Protein AF-A0A7J3VNW5-F1 (afdb_monomer_lite)

Foldseek 3Di:
DVAPPFWDFLVVVCVVVVDDPVVSVVVLVVCVVVVQWDDDDGTIHGDPVVVVVVVVVVVVVVVVVVVVVD

Radius of gyration: 13.95 Å; chains: 1; bounding box: 27×25×41 Å

pLDDT: mean 85.43, std 14.26, range [43.22, 96.75]

Secondary structure (DSSP, 8-state):
-TTSS-SEEHHHHHHHHT--HHHHHHHHHHHHHTTSEEEETTEEEE-HHHHHHHHHHHHHHHHHHHHH--

Structure (mmCIF, N/CA/C/O backbone):
data_AF-A0A7J3VNW5-F1
#
_entry.id   AF-A0A7J3VNW5-F1
#
loop_
_atom_site.group_PDB
_atom_site.id
_atom_site.type_symbol
_atom_site.label_atom_id
_atom_site.label_alt_id
_atom_site.label_comp_id
_atom_site.label_asym_id
_atom_site.label_entity_i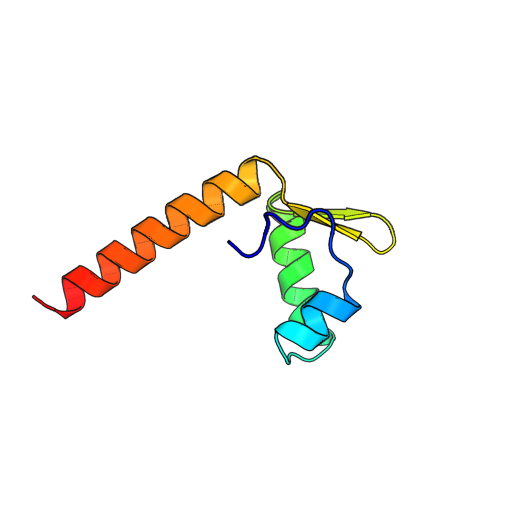d
_atom_site.label_seq_id
_atom_site.pdbx_PDB_ins_code
_atom_site.Cartn_x
_atom_site.Cartn_y
_atom_site.Cartn_z
_atom_site.occupancy
_atom_site.B_iso_or_equiv
_atom_site.auth_seq_id
_atom_site.auth_comp_id
_atom_site.auth_asym_id
_atom_site.auth_atom_id
_atom_site.pdbx_PDB_model_num
ATOM 1 N N . MET A 1 1 ? 8.066 -1.430 11.196 1.00 43.75 1 MET A N 1
ATOM 2 C CA . MET A 1 1 ? 7.765 -0.330 10.253 1.00 43.75 1 MET A CA 1
ATOM 3 C C . MET A 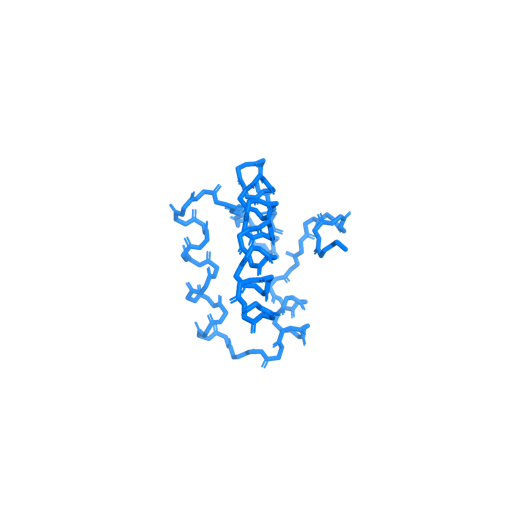1 1 ? 7.855 -0.923 8.852 1.00 43.75 1 MET A C 1
ATOM 5 O O . MET A 1 1 ? 8.954 -1.212 8.412 1.00 43.75 1 MET A O 1
ATOM 9 N N . LEU A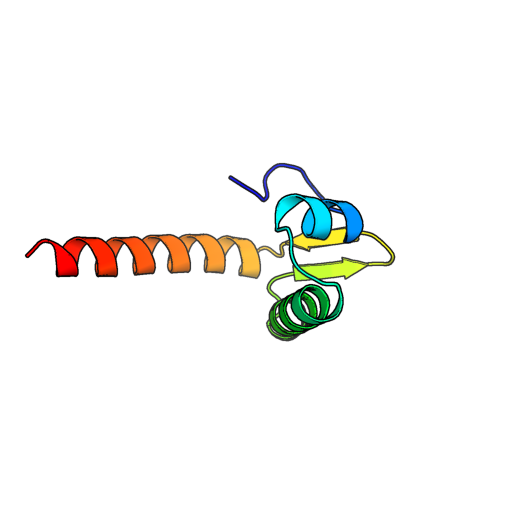 1 2 ? 6.722 -1.236 8.211 1.00 45.91 2 LEU A N 1
ATOM 10 C CA . LEU A 1 2 ? 6.635 -2.112 7.019 1.00 45.91 2 LEU A CA 1
ATOM 11 C C . LEU A 1 2 ? 7.266 -1.538 5.727 1.00 45.91 2 LEU A C 1
ATOM 13 O O . LEU A 1 2 ? 7.161 -2.154 4.672 1.00 45.91 2 LEU A O 1
ATOM 17 N N . LEU A 1 3 ? 7.873 -0.352 5.819 1.00 50.16 3 LEU A N 1
ATOM 18 C CA . LEU A 1 3 ? 8.270 0.508 4.702 1.00 50.16 3 LEU A CA 1
ATOM 19 C C . LEU A 1 3 ? 9.711 1.037 4.834 1.00 50.16 3 LEU A C 1
ATOM 21 O O . LEU A 1 3 ? 10.127 1.873 4.042 1.00 50.16 3 LEU A O 1
ATOM 25 N N . LYS A 1 4 ? 10.481 0.548 5.821 1.00 49.53 4 LYS A N 1
ATOM 26 C CA . LYS A 1 4 ? 11.925 0.834 5.937 1.00 49.53 4 LYS A CA 1
ATOM 27 C C . LYS A 1 4 ? 12.794 -0.033 5.011 1.00 49.53 4 LYS A C 1
ATOM 29 O O . LYS A 1 4 ? 13.982 0.232 4.894 1.00 49.53 4 LYS A O 1
ATOM 34 N N . ASP A 1 5 ? 12.205 -1.014 4.327 1.00 57.88 5 ASP A N 1
ATOM 35 C CA . ASP A 1 5 ? 12.937 -2.052 3.582 1.00 57.88 5 ASP A CA 1
ATOM 36 C C . ASP A 1 5 ? 13.207 -1.692 2.105 1.00 57.88 5 ASP A C 1
ATOM 38 O O . ASP A 1 5 ? 13.559 -2.559 1.307 1.00 57.88 5 ASP A O 1
ATOM 42 N N . GLY A 1 6 ? 13.009 -0.430 1.710 1.00 66.62 6 GLY A N 1
ATOM 43 C CA . GLY A 1 6 ? 13.169 0.001 0.320 1.00 66.62 6 GLY A CA 1
ATOM 44 C C . GLY A 1 6 ? 12.084 -0.541 -0.629 1.00 66.62 6 GLY A C 1
ATOM 45 O O . GLY A 1 6 ? 11.064 -1.075 -0.178 1.00 66.62 6 GLY A O 1
ATOM 46 N N . PRO A 1 7 ? 12.265 -0.374 -1.953 1.00 73.56 7 PRO A N 1
ATOM 47 C CA . PRO A 1 7 ? 11.272 -0.753 -2.958 1.00 73.56 7 PRO A CA 1
ATOM 48 C C . PRO A 1 7 ? 10.905 -2.243 -2.879 1.00 73.56 7 PRO A C 1
ATOM 50 O O . PRO A 1 7 ? 11.777 -3.108 -2.882 1.00 73.56 7 PRO A O 1
ATOM 53 N N . GLN A 1 8 ? 9.610 -2.557 -2.830 1.00 84.75 8 GLN A N 1
ATOM 54 C CA . GLN A 1 8 ? 9.108 -3.930 -2.681 1.00 84.75 8 GLN A CA 1
ATOM 55 C C . GLN A 1 8 ? 8.525 -4.456 -3.989 1.00 84.75 8 GLN A C 1
ATOM 57 O O . GLN A 1 8 ? 7.937 -3.702 -4.758 1.00 84.75 8 GLN A O 1
ATOM 62 N N . THR A 1 9 ? 8.599 -5.765 -4.227 1.00 86.81 9 THR A N 1
ATOM 63 C CA . THR A 1 9 ? 7.918 -6.360 -5.384 1.00 86.81 9 THR A CA 1
ATOM 64 C C . THR A 1 9 ? 6.481 -6.751 -5.061 1.00 86.81 9 THR A C 1
ATOM 66 O O . THR A 1 9 ? 6.145 -7.145 -3.940 1.00 86.81 9 THR A O 1
ATOM 69 N N . LYS A 1 10 ? 5.615 -6.720 -6.078 1.00 85.81 10 LYS A N 1
ATOM 70 C CA . LYS A 1 10 ? 4.211 -7.146 -5.960 1.00 85.81 10 LYS A CA 1
ATOM 71 C C . LYS A 1 10 ? 4.073 -8.583 -5.438 1.00 85.81 10 LYS A C 1
ATOM 73 O O . LYS A 1 10 ? 3.190 -8.859 -4.630 1.00 85.81 10 LYS A O 1
ATOM 78 N N . THR A 1 11 ? 4.958 -9.488 -5.861 1.00 86.38 11 THR A N 1
ATOM 79 C CA . THR A 1 11 ? 4.978 -10.888 -5.406 1.00 86.38 11 THR A CA 1
ATOM 80 C C . THR A 1 11 ? 5.232 -10.99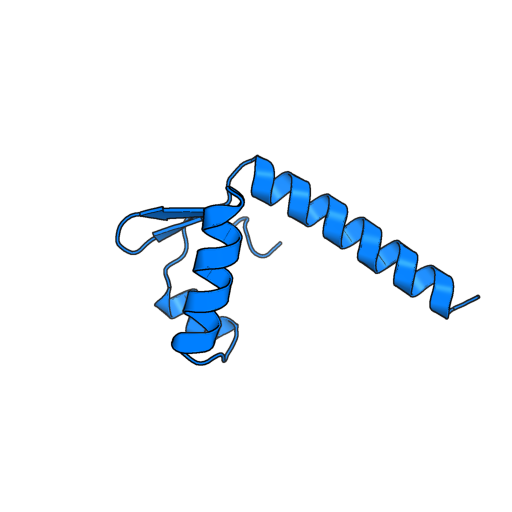1 -3.904 1.00 86.38 11 THR A C 1
ATOM 82 O O . THR A 1 11 ? 4.522 -11.729 -3.219 1.00 86.38 11 THR A O 1
ATOM 85 N N . LEU A 1 12 ? 6.194 -10.222 -3.382 1.00 85.94 12 LEU A N 1
ATOM 86 C CA . LEU A 1 12 ? 6.517 -10.200 -1.954 1.00 85.94 12 LEU A CA 1
ATOM 87 C C . LEU A 1 12 ? 5.363 -9.630 -1.125 1.00 85.94 12 LEU A C 1
ATOM 89 O O . LEU A 1 12 ? 4.984 -10.225 -0.115 1.00 85.94 12 LEU A O 1
ATOM 93 N N . ILE A 1 13 ? 4.755 -8.531 -1.580 1.00 86.44 13 ILE A N 1
ATOM 94 C CA . ILE A 1 13 ? 3.593 -7.926 -0.912 1.00 86.44 13 ILE A CA 1
ATOM 95 C C . ILE A 1 13 ? 2.429 -8.918 -0.869 1.00 86.44 13 ILE A C 1
ATOM 97 O O . ILE A 1 13 ? 1.838 -9.130 0.189 1.00 86.44 13 ILE A O 1
ATOM 101 N N . ARG A 1 14 ? 2.135 -9.581 -1.993 1.00 88.19 14 ARG A N 1
ATOM 102 C CA . ARG A 1 14 ? 1.073 -10.589 -2.073 1.00 88.19 14 ARG A CA 1
ATOM 103 C C . ARG A 1 14 ? 1.292 -11.729 -1.086 1.00 88.19 14 ARG A C 1
ATOM 105 O O . ARG A 1 14 ? 0.373 -12.090 -0.357 1.00 88.19 14 ARG A O 1
ATOM 112 N N . HIS A 1 15 ? 2.504 -12.283 -1.069 1.00 87.56 15 HIS A N 1
ATOM 113 C CA . HIS A 1 15 ? 2.857 -13.391 -0.186 1.00 87.56 15 HIS A CA 1
ATOM 114 C C . HIS A 1 15 ? 2.722 -12.993 1.290 1.00 87.56 15 HIS A C 1
ATOM 116 O O . HIS A 1 15 ? 2.156 -13.740 2.084 1.00 87.56 15 HIS A O 1
ATOM 122 N N . ARG A 1 16 ? 3.179 -11.787 1.650 1.00 86.94 16 ARG A N 1
ATOM 123 C CA . ARG A 1 16 ? 3.108 -11.265 3.021 1.00 86.94 16 ARG A CA 1
ATOM 124 C C . ARG A 1 16 ? 1.670 -11.011 3.482 1.00 86.94 16 ARG A C 1
ATOM 126 O O . ARG A 1 16 ? 1.337 -11.336 4.616 1.00 86.94 16 ARG A O 1
ATOM 133 N N . LEU A 1 17 ? 0.832 -10.441 2.616 1.00 88.06 17 LEU A N 1
ATOM 134 C CA . LEU A 1 17 ? -0.549 -10.070 2.945 1.00 88.06 17 LEU A CA 1
ATOM 135 C C . LEU A 1 17 ? -1.555 -11.221 2.789 1.00 88.06 17 LEU A C 1
ATOM 137 O O . LEU A 1 17 ? -2.687 -11.080 3.237 1.00 88.06 17 LEU A O 1
ATOM 141 N N . LYS A 1 18 ? -1.162 -12.344 2.170 1.00 91.00 18 LYS A N 1
ATOM 142 C CA . LYS A 1 18 ? -2.034 -13.504 1.899 1.00 91.00 18 LYS A CA 1
ATOM 143 C C . LYS A 1 18 ? -3.343 -13.125 1.184 1.00 91.00 18 LYS A C 1
ATOM 145 O O . LYS A 1 18 ? -4.400 -13.676 1.473 1.00 91.00 18 LYS A O 1
ATOM 150 N N . VAL A 1 19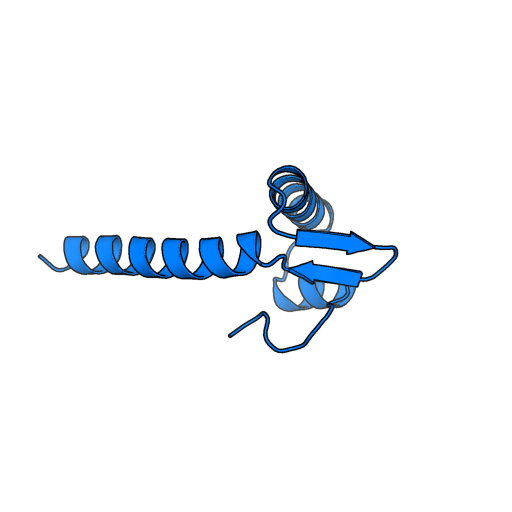 ? -3.266 -12.188 0.239 1.00 89.44 19 VAL A N 1
ATOM 151 C CA . VAL A 1 19 ? -4.406 -11.726 -0.573 1.00 89.44 19 VAL A CA 1
ATOM 152 C C . VAL A 1 19 ? -4.308 -12.229 -2.011 1.00 89.44 19 VAL A C 1
ATOM 154 O O . VAL A 1 19 ? -3.216 -12.487 -2.524 1.00 89.44 19 VAL A O 1
ATOM 157 N N . ASP A 1 20 ? -5.448 -12.328 -2.692 1.00 91.75 20 ASP A N 1
ATOM 158 C CA . ASP A 1 20 ? -5.482 -12.644 -4.117 1.00 91.75 20 ASP A CA 1
ATOM 159 C C . ASP A 1 20 ? -4.972 -11.474 -4.993 1.00 91.75 20 ASP A C 1
ATOM 161 O O . ASP A 1 20 ? -4.854 -10.320 -4.565 1.00 91.75 20 ASP A O 1
ATOM 165 N N . ASN A 1 21 ? -4.672 -11.772 -6.262 1.00 91.25 21 ASN A N 1
ATOM 166 C CA . ASN A 1 21 ? -4.133 -10.793 -7.212 1.00 91.25 21 ASN A CA 1
ATOM 167 C C . ASN A 1 21 ? -5.094 -9.634 -7.526 1.00 91.25 21 ASN A C 1
ATOM 169 O O . ASN A 1 21 ? -4.626 -8.535 -7.834 1.00 91.25 21 ASN A O 1
ATOM 173 N N . ARG A 1 22 ? -6.408 -9.870 -7.528 1.00 93.81 22 ARG A N 1
ATOM 174 C CA . ARG A 1 22 ? -7.421 -8.858 -7.857 1.00 93.81 22 ARG A CA 1
ATOM 175 C C . ARG A 1 22 ? -7.541 -7.861 -6.712 1.00 93.81 22 ARG A C 1
ATOM 177 O O . ARG A 1 22 ? -7.482 -6.657 -6.950 1.00 93.81 22 ARG A O 1
ATOM 184 N N . THR A 1 23 ? -7.639 -8.367 -5.490 1.00 93.12 23 THR A N 1
ATOM 185 C CA . THR A 1 23 ? -7.673 -7.585 -4.255 1.00 93.12 23 THR A CA 1
ATOM 186 C C . THR A 1 23 ? -6.408 -6.748 -4.119 1.00 93.12 23 THR A C 1
ATOM 188 O O . THR A 1 23 ? -6.497 -5.535 -3.934 1.00 93.12 23 THR A O 1
ATOM 191 N N . LEU A 1 24 ? -5.231 -7.351 -4.317 1.00 92.94 24 LEU A N 1
ATOM 192 C CA . LEU A 1 24 ? -3.968 -6.616 -4.267 1.00 92.94 24 LEU A CA 1
ATOM 193 C C . LEU A 1 24 ? -3.915 -5.481 -5.297 1.00 92.94 24 LEU A C 1
ATOM 195 O O . LEU A 1 24 ? -3.584 -4.356 -4.938 1.00 92.94 24 LEU A O 1
ATOM 199 N N . ASN A 1 25 ? -4.269 -5.754 -6.557 1.00 93.19 25 ASN A N 1
ATOM 200 C CA . ASN A 1 25 ? -4.242 -4.731 -7.609 1.00 93.19 25 ASN A CA 1
ATOM 201 C C . ASN A 1 25 ? -5.187 -3.583 -7.320 1.00 93.19 25 ASN A C 1
ATOM 203 O O . ASN A 1 25 ? -4.790 -2.433 -7.442 1.00 93.19 25 ASN A O 1
ATOM 207 N N . ARG A 1 26 ? -6.402 -3.888 -6.859 1.00 94.88 26 ARG A N 1
ATOM 208 C CA . ARG A 1 26 ? -7.365 -2.860 -6.477 1.00 94.88 26 ARG A CA 1
ATOM 209 C C . ARG A 1 26 ? -6.779 -1.909 -5.430 1.00 94.88 26 ARG A C 1
ATOM 211 O O . ARG A 1 26 ? -6.926 -0.700 -5.574 1.00 94.88 26 ARG A O 1
ATOM 218 N N . TYR A 1 27 ? -6.130 -2.426 -4.387 1.00 93.88 27 TYR A N 1
ATOM 219 C CA . TYR A 1 27 ? -5.544 -1.565 -3.356 1.00 93.88 27 TYR A CA 1
ATOM 220 C C . TYR A 1 27 ? -4.314 -0.804 -3.849 1.00 93.88 27 TYR A C 1
ATOM 222 O O . TYR A 1 27 ? -4.199 0.384 -3.558 1.00 93.88 27 TYR A O 1
ATOM 230 N N . LEU A 1 28 ? -3.431 -1.441 -4.622 1.00 93.62 28 LEU A N 1
ATOM 231 C CA . LEU A 1 28 ? -2.283 -0.757 -5.222 1.00 93.62 28 LEU A CA 1
ATOM 232 C C . LEU A 1 28 ? -2.731 0.386 -6.142 1.00 93.62 28 LEU A C 1
ATOM 234 O O . LEU A 1 28 ? -2.206 1.488 -6.026 1.00 93.62 28 LEU A O 1
ATOM 238 N N . ASP A 1 29 ? -3.751 0.168 -6.972 1.00 94.88 29 ASP A N 1
ATOM 239 C CA . ASP A 1 29 ? -4.307 1.201 -7.851 1.00 94.88 29 ASP A CA 1
ATOM 240 C C . ASP A 1 29 ? -4.895 2.368 -7.057 1.00 94.88 29 ASP A C 1
ATOM 242 O O . ASP A 1 29 ? -4.666 3.528 -7.399 1.00 94.88 29 ASP A O 1
ATOM 246 N N . ILE A 1 30 ? -5.637 2.087 -5.980 1.00 95.88 30 ILE A N 1
ATOM 247 C CA . ILE A 1 30 ? -6.185 3.133 -5.105 1.00 95.88 30 ILE A CA 1
ATOM 248 C C . ILE A 1 30 ? -5.044 3.958 -4.502 1.00 95.88 30 ILE A C 1
ATOM 250 O O . ILE A 1 30 ? -5.062 5.183 -4.594 1.00 95.88 30 ILE A O 1
ATOM 254 N N . LEU A 1 31 ? -4.037 3.304 -3.922 1.00 95.25 31 LEU A N 1
ATOM 255 C CA . LEU A 1 31 ? -2.910 3.984 -3.282 1.00 95.25 31 LEU A CA 1
ATOM 256 C C . LEU A 1 31 ? -2.084 4.798 -4.290 1.00 95.25 31 LEU A C 1
ATOM 258 O O . LEU A 1 31 ? -1.674 5.920 -3.983 1.00 95.25 31 LEU A O 1
ATOM 262 N N . ALA A 1 32 ? -1.879 4.268 -5.497 1.00 95.25 32 ALA A N 1
ATOM 263 C CA . ALA A 1 32 ? -1.155 4.946 -6.568 1.00 95.25 32 ALA A CA 1
ATOM 264 C C . ALA A 1 32 ? -1.922 6.173 -7.080 1.00 95.25 32 ALA A C 1
ATOM 266 O O . ALA A 1 32 ? -1.344 7.251 -7.190 1.00 95.25 32 ALA A O 1
ATOM 267 N N . ARG A 1 33 ? -3.240 6.059 -7.303 1.00 96.75 33 ARG A N 1
ATOM 268 C CA . ARG A 1 33 ? -4.100 7.190 -7.712 1.00 96.75 33 ARG A CA 1
ATOM 269 C C . ARG A 1 33 ? -4.114 8.326 -6.691 1.00 96.75 33 ARG A C 1
ATOM 271 O O . ARG A 1 33 ? -4.281 9.479 -7.069 1.00 96.75 33 ARG A O 1
ATOM 278 N N . GLN A 1 34 ? -3.934 8.011 -5.411 1.00 96.31 34 GLN A N 1
ATOM 279 C CA . GLN A 1 34 ? -3.834 9.008 -4.341 1.00 96.31 34 GLN A CA 1
ATOM 280 C C . GLN A 1 34 ? -2.422 9.601 -4.192 1.00 96.31 34 GLN A C 1
ATOM 282 O O . GLN A 1 34 ? -2.211 10.508 -3.378 1.00 96.31 34 GLN A O 1
ATOM 287 N N . GLY A 1 35 ? -1.449 9.108 -4.962 1.00 96.38 35 GLY A N 1
ATOM 288 C CA . GLY A 1 35 ? -0.049 9.520 -4.892 1.00 96.38 35 GLY A CA 1
ATOM 289 C C . GLY A 1 35 ? 0.654 9.068 -3.612 1.00 96.38 35 GLY A C 1
ATOM 290 O O . GLY A 1 35 ? 1.616 9.706 -3.194 1.00 96.38 35 GLY A O 1
ATOM 291 N N . LEU A 1 36 ? 0.162 8.013 -2.953 1.00 95.81 36 LEU A N 1
ATOM 292 C CA . LEU A 1 36 ? 0.761 7.475 -1.725 1.00 95.81 36 LEU A CA 1
ATOM 293 C C . LEU A 1 36 ? 1.883 6.476 -2.026 1.00 95.81 36 LEU A C 1
ATOM 295 O O . LEU A 1 36 ? 2.794 6.303 -1.224 1.00 95.81 36 LEU A O 1
ATOM 299 N N . ILE A 1 37 ? 1.833 5.833 -3.190 1.00 94.94 37 ILE A N 1
ATOM 300 C CA . ILE A 1 37 ? 2.875 4.927 -3.671 1.00 94.94 37 ILE A CA 1
ATOM 301 C C . ILE A 1 37 ? 3.244 5.260 -5.114 1.00 94.94 37 ILE A C 1
ATOM 303 O O . ILE A 1 37 ? 2.444 5.836 -5.852 1.00 94.94 37 ILE A O 1
ATOM 307 N N . THR A 1 38 ? 4.435 4.841 -5.520 1.00 93.81 38 THR A N 1
ATOM 308 C CA . THR A 1 38 ? 4.854 4.756 -6.918 1.00 93.81 38 THR A CA 1
ATOM 309 C C . THR A 1 38 ? 4.938 3.294 -7.328 1.00 93.81 38 THR A C 1
ATOM 311 O O . THR A 1 38 ? 5.317 2.429 -6.537 1.00 93.81 38 THR A O 1
ATOM 314 N N . ILE A 1 39 ? 4.567 3.013 -8.574 1.00 90.69 39 ILE A N 1
ATOM 315 C CA . ILE A 1 39 ? 4.684 1.688 -9.179 1.00 90.69 39 ILE A CA 1
ATOM 316 C C . ILE A 1 39 ? 5.570 1.860 -10.414 1.00 90.69 39 ILE A C 1
ATOM 318 O O . ILE A 1 39 ? 5.180 2.560 -11.346 1.00 90.69 39 ILE A O 1
ATOM 322 N N . SER A 1 40 ? 6.760 1.260 -10.412 1.00 86.50 40 SER A N 1
ATOM 323 C CA . SER A 1 40 ? 7.672 1.228 -11.562 1.00 86.50 40 SER A CA 1
ATOM 324 C C . SER A 1 40 ? 8.042 -0.215 -11.877 1.00 86.50 40 SER A C 1
ATOM 326 O O . SER A 1 40 ? 8.532 -0.930 -11.009 1.00 86.50 40 SER A O 1
ATOM 328 N N . ASP A 1 41 ? 7.790 -0.666 -13.107 1.00 81.31 41 ASP A N 1
ATOM 329 C CA . ASP A 1 41 ? 7.983 -2.048 -13.568 1.00 81.31 41 ASP A CA 1
ATOM 330 C C . ASP A 1 41 ? 7.518 -3.121 -12.562 1.00 81.31 41 ASP A C 1
ATOM 332 O O . ASP A 1 41 ? 6.367 -3.558 -12.564 1.00 81.31 41 ASP A O 1
ATOM 336 N N . LYS A 1 42 ? 8.439 -3.566 -11.697 1.00 79.00 42 LYS A N 1
ATOM 337 C CA . LYS A 1 42 ? 8.262 -4.627 -10.698 1.00 79.00 42 LYS A CA 1
ATOM 338 C C . LYS A 1 42 ? 8.376 -4.145 -9.251 1.00 79.00 42 LYS A C 1
ATOM 340 O O . LYS A 1 42 ? 8.233 -4.970 -8.349 1.00 79.00 42 LYS A O 1
ATOM 345 N N . HIS A 1 43 ? 8.623 -2.860 -9.028 1.00 86.25 43 HIS A N 1
ATOM 346 C CA . HIS A 1 43 ? 8.868 -2.264 -7.725 1.00 86.25 43 HIS A CA 1
ATOM 347 C C . HIS A 1 43 ? 7.754 -1.298 -7.331 1.00 86.25 43 HIS A C 1
ATOM 349 O O . HIS A 1 43 ? 7.214 -0.543 -8.138 1.00 86.25 43 HIS A O 1
ATOM 355 N N . ILE A 1 44 ? 7.420 -1.343 -6.051 1.00 91.06 44 ILE A N 1
ATOM 356 C CA . ILE A 1 44 ? 6.443 -0.493 -5.396 1.00 91.06 44 ILE A CA 1
ATOM 357 C C . ILE A 1 44 ? 7.199 0.272 -4.316 1.00 91.06 44 ILE A C 1
ATOM 359 O O . ILE A 1 44 ? 7.749 -0.328 -3.387 1.00 91.06 44 ILE A O 1
ATOM 363 N N . GLY A 1 45 ? 7.265 1.589 -4.479 1.00 90.75 45 GLY A N 1
ATOM 364 C CA . GLY A 1 45 ? 7.851 2.519 -3.520 1.00 90.75 45 GLY A CA 1
ATOM 365 C C . GLY A 1 45 ? 6.761 3.301 -2.801 1.00 90.75 45 GLY A C 1
ATOM 366 O O . GLY A 1 45 ? 5.678 3.503 -3.345 1.00 90.75 45 GLY A O 1
ATOM 367 N N . ILE A 1 46 ? 7.033 3.754 -1.580 1.00 91.88 46 ILE A N 1
ATOM 368 C CA . ILE A 1 46 ? 6.157 4.704 -0.893 1.00 91.88 46 ILE A CA 1
ATOM 369 C C . ILE A 1 46 ? 6.645 6.128 -1.143 1.00 91.88 46 ILE A C 1
ATOM 371 O O . ILE A 1 46 ? 7.848 6.381 -1.144 1.00 91.88 46 ILE A O 1
ATOM 375 N N . THR A 1 47 ? 5.718 7.050 -1.382 1.00 93.81 47 THR A N 1
ATOM 376 C CA . THR A 1 47 ? 6.049 8.471 -1.515 1.00 93.81 47 THR A CA 1
ATOM 377 C C . THR A 1 47 ? 6.195 9.115 -0.139 1.00 93.81 47 THR A C 1
ATOM 379 O O . THR A 1 47 ? 5.736 8.576 0.869 1.00 93.81 47 THR A O 1
ATOM 382 N N . GLU A 1 48 ? 6.763 10.316 -0.087 1.00 93.44 48 GLU A N 1
ATOM 383 C CA . GLU A 1 48 ? 6.766 11.133 1.132 1.00 93.44 48 GLU A CA 1
ATOM 384 C C . GLU A 1 48 ? 5.340 11.380 1.657 1.00 93.44 48 GLU A C 1
ATOM 386 O O . GLU A 1 48 ? 5.058 11.183 2.839 1.00 93.44 48 GLU A O 1
ATOM 391 N N . LYS A 1 49 ? 4.398 11.678 0.751 1.00 95.19 49 LYS A N 1
ATOM 392 C CA . LYS A 1 49 ? 2.967 11.790 1.072 1.00 95.19 49 LYS A CA 1
ATOM 393 C C . LYS A 1 49 ? 2.411 10.496 1.675 1.00 95.19 49 LYS A C 1
ATOM 395 O O . LYS A 1 49 ? 1.628 10.546 2.621 1.00 95.19 49 LYS A O 1
ATOM 400 N N . GLY A 1 50 ? 2.802 9.342 1.137 1.00 95.00 50 GLY A N 1
ATOM 401 C CA . GLY A 1 50 ? 2.421 8.030 1.655 1.00 95.00 50 GLY A CA 1
ATOM 402 C C . GLY A 1 50 ? 2.93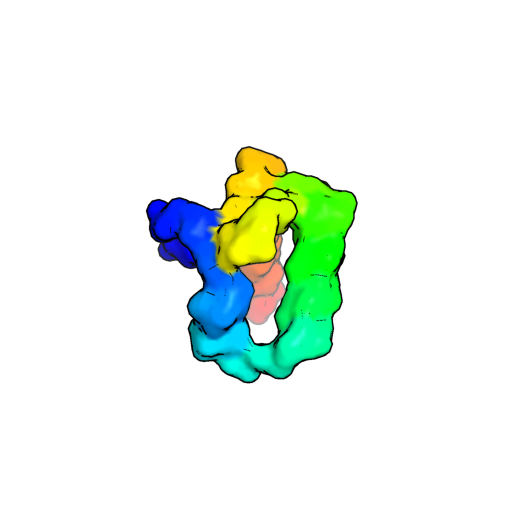6 7.773 3.067 1.00 95.00 50 GLY A C 1
ATOM 403 O O . GLY A 1 50 ? 2.185 7.271 3.902 1.00 95.00 50 GLY A O 1
ATOM 404 N N . LEU A 1 51 ? 4.189 8.143 3.346 1.00 93.00 51 LEU A N 1
ATOM 405 C CA . LEU A 1 51 ? 4.777 8.036 4.683 1.00 93.00 51 LEU A CA 1
ATOM 406 C C . LEU A 1 51 ? 4.012 8.900 5.688 1.00 93.00 51 LEU A C 1
ATOM 408 O O . LEU A 1 51 ? 3.600 8.398 6.731 1.00 93.00 51 LEU A O 1
ATOM 412 N N . TYR A 1 52 ? 3.748 10.159 5.339 1.00 93.94 52 TYR A N 1
ATOM 413 C CA . TYR A 1 52 ? 2.986 11.069 6.193 1.00 93.94 52 TYR A CA 1
ATOM 414 C C . TYR A 1 52 ? 1.558 10.566 6.448 1.00 93.94 52 TYR A C 1
ATOM 416 O O . TYR A 1 52 ? 1.090 10.538 7.586 1.00 93.94 52 TYR A O 1
ATOM 424 N N . PHE A 1 53 ? 0.882 10.080 5.403 1.00 94.94 53 PHE A N 1
ATOM 425 C CA . PHE A 1 53 ? -0.445 9.478 5.532 1.00 94.94 53 PHE A CA 1
ATOM 426 C C . PHE A 1 53 ? -0.448 8.269 6.478 1.00 94.94 53 PHE A C 1
ATOM 428 O O . PHE A 1 53 ? -1.384 8.106 7.258 1.00 94.94 53 PHE A O 1
ATOM 435 N N . ALA A 1 54 ? 0.583 7.420 6.424 1.00 91.62 54 ALA A N 1
ATOM 436 C CA . ALA A 1 54 ? 0.677 6.246 7.285 1.00 91.62 54 ALA A CA 1
ATOM 437 C C . ALA A 1 54 ? 0.790 6.620 8.773 1.00 91.62 54 ALA A C 1
ATOM 439 O O . ALA A 1 54 ? 0.162 5.960 9.605 1.00 91.62 54 ALA A O 1
ATOM 440 N N . GLU A 1 55 ? 1.537 7.678 9.100 1.00 92.31 55 GLU A N 1
ATOM 441 C CA . GLU A 1 55 ? 1.629 8.190 10.474 1.00 92.31 55 GLU A CA 1
ATOM 442 C C . GLU A 1 55 ? 0.283 8.759 10.947 1.00 92.31 55 GLU A C 1
ATOM 444 O O . GLU A 1 55 ? -0.217 8.335 11.989 1.00 92.31 55 GLU A O 1
ATOM 449 N N . ILE A 1 56 ? -0.389 9.588 10.134 1.00 94.31 56 ILE A N 1
ATOM 450 C CA . ILE A 1 56 ? -1.732 10.104 10.470 1.00 94.31 56 ILE A CA 1
ATOM 451 C C . ILE A 1 56 ? -2.727 8.962 10.687 1.00 94.31 56 ILE A C 1
ATOM 453 O O . ILE A 1 56 ? -3.496 8.962 11.648 1.00 94.31 56 ILE A O 1
ATOM 457 N N . TYR A 1 57 ? -2.735 7.971 9.794 1.00 92.94 57 TYR A N 1
ATOM 458 C CA . TYR A 1 57 ? -3.651 6.840 9.907 1.00 92.94 57 TYR A CA 1
ATOM 459 C C . TYR A 1 57 ? -3.406 6.050 11.198 1.00 92.94 57 TYR A C 1
ATOM 461 O O . TYR A 1 57 ? -4.353 5.617 11.853 1.00 92.94 57 TYR A O 1
ATOM 469 N N . LYS A 1 58 ? -2.142 5.891 11.600 1.00 91.38 58 LYS A N 1
ATOM 470 C CA . LYS A 1 58 ? -1.779 5.234 12.857 1.00 91.38 58 LYS A CA 1
ATOM 471 C C . LYS A 1 58 ? -2.287 6.018 14.069 1.00 91.38 58 LYS A C 1
ATOM 473 O O . LYS A 1 58 ? -2.903 5.407 14.943 1.00 91.38 58 LYS A O 1
ATOM 478 N N . GLU A 1 59 ? -2.079 7.332 14.101 1.00 92.62 59 GLU A N 1
ATOM 479 C CA . GLU A 1 59 ? -2.606 8.209 15.156 1.00 92.62 59 GLU A CA 1
ATOM 480 C C . GLU A 1 59 ? -4.135 8.129 15.235 1.00 92.62 59 GLU A C 1
ATOM 482 O O . GLU A 1 59 ? -4.700 7.940 16.313 1.00 92.62 59 GLU A O 1
ATOM 487 N N . PHE A 1 60 ? -4.813 8.167 14.086 1.00 93.44 60 PHE A N 1
ATOM 488 C CA . PHE A 1 60 ? -6.266 8.054 14.005 1.00 93.44 60 PHE A CA 1
ATOM 489 C C . PHE A 1 60 ? -6.787 6.729 14.579 1.00 93.44 60 PHE A C 1
ATOM 491 O O . PHE A 1 60 ? -7.709 6.724 15.396 1.00 93.44 60 PHE A O 1
ATOM 498 N N . ILE A 1 61 ? -6.178 5.598 14.212 1.00 92.56 61 ILE A N 1
ATOM 499 C CA . ILE A 1 61 ? -6.547 4.289 14.770 1.00 92.56 61 ILE A CA 1
ATOM 500 C C . ILE A 1 61 ? -6.325 4.251 16.286 1.00 92.56 61 ILE A C 1
ATOM 502 O O . ILE A 1 61 ? -7.123 3.651 17.007 1.00 92.56 61 ILE A O 1
ATOM 506 N N . GLN A 1 62 ? -5.267 4.889 16.781 1.00 91.56 62 GLN A N 1
ATOM 507 C CA . GLN A 1 62 ? -4.975 4.951 18.210 1.00 91.56 62 GLN A CA 1
ATOM 508 C C . GLN A 1 62 ? -6.026 5.776 18.968 1.00 91.56 62 GLN A C 1
ATOM 510 O O . GLN A 1 62 ? -6.497 5.341 20.016 1.00 91.56 62 GLN A O 1
ATOM 515 N N . LEU A 1 63 ? -6.482 6.895 18.395 1.00 92.12 63 LEU A N 1
ATOM 516 C CA . LEU A 1 63 ? -7.599 7.677 18.937 1.00 92.12 63 LEU A CA 1
ATOM 517 C C . LEU A 1 63 ? -8.900 6.871 18.999 1.00 92.12 63 LEU A C 1
ATOM 519 O O . LEU A 1 63 ? -9.617 6.951 19.994 1.00 92.12 63 LEU A O 1
ATOM 523 N N . LEU A 1 64 ? -9.208 6.089 17.961 1.00 91.56 64 LEU A N 1
ATOM 524 C CA . LEU A 1 64 ? -10.404 5.245 17.958 1.00 91.56 64 LEU A CA 1
ATOM 525 C C . LEU A 1 64 ? -10.343 4.165 19.039 1.00 91.56 64 LEU A C 1
ATOM 527 O O . LEU A 1 64 ? -11.337 3.946 19.718 1.00 91.56 64 LEU A O 1
ATOM 531 N N . LYS A 1 65 ? -9.185 3.525 19.235 1.00 86.75 65 LYS A N 1
ATOM 532 C CA . LYS A 1 65 ? -9.009 2.512 20.288 1.00 86.75 65 LYS A CA 1
ATOM 533 C C . LYS A 1 65 ? -9.184 3.102 21.684 1.00 86.75 65 LYS A C 1
ATOM 535 O O . LYS A 1 65 ? -9.938 2.553 22.475 1.00 86.75 65 LYS A O 1
ATOM 540 N N . ASN A 1 66 ? -8.584 4.262 21.944 1.00 75.81 66 ASN A N 1
ATOM 541 C CA . ASN A 1 66 ? -8.702 4.935 23.239 1.00 75.81 66 ASN A CA 1
ATOM 542 C C . ASN A 1 66 ? -10.142 5.388 23.549 1.00 75.81 66 ASN A C 1
ATOM 544 O O . ASN A 1 66 ? -10.500 5.508 24.712 1.00 75.81 66 ASN A O 1
ATOM 548 N N . LYS A 1 67 ? -10.971 5.632 22.524 1.00 61.84 67 LYS A N 1
ATOM 549 C CA . LYS A 1 67 ? -12.403 5.941 22.684 1.00 61.84 67 LYS A CA 1
ATOM 550 C C . LYS A 1 67 ? -13.293 4.715 22.908 1.00 61.84 67 LYS A C 1
ATOM 552 O O . LYS A 1 67 ? -14.451 4.893 23.251 1.00 61.84 67 LYS A O 1
ATOM 557 N N . VAL A 1 68 ? -12.797 3.505 22.657 1.00 58.78 68 VAL A N 1
ATOM 558 C CA . VAL A 1 68 ? -13.538 2.251 22.897 1.00 58.78 68 VAL A CA 1
ATOM 559 C C . VAL A 1 68 ? -13.302 1.733 24.324 1.00 58.78 68 VAL A C 1
ATOM 561 O O . VAL A 1 68 ? -14.079 0.924 24.817 1.00 58.78 68 VAL A O 1
ATOM 564 N N . GLU A 1 69 ? -12.254 2.217 24.995 1.00 52.38 69 GLU A N 1
ATOM 565 C CA . GLU A 1 69 ? -11.894 1.863 26.377 1.00 52.38 69 GLU A CA 1
ATOM 566 C C . GLU A 1 69 ? -12.369 2.897 27.426 1.00 52.38 69 GLU A C 1
ATOM 568 O O . GLU A 1 69 ? -12.050 2.753 28.606 1.00 52.38 69 GLU A O 1
ATOM 573 N N . GLN A 1 70 ? -13.129 3.921 27.013 1.00 43.22 70 GLN A N 1
ATOM 574 C CA . GLN A 1 70 ? -13.806 4.906 27.876 1.00 43.22 70 GLN A CA 1
ATOM 575 C C . GLN A 1 70 ? -15.321 4.765 27.751 1.00 43.22 70 GLN A C 1
ATOM 577 O O . GLN A 1 70 ? -16.002 4.932 28.786 1.00 43.22 70 GLN A O 1
#

Sequence (70 aa):
MLLKDGPQTKTLIRHRLKVDNRTLNRYLDILARQGLITISDKHIGITEKGLYFAEIYKEFIQLLKNKVEQ